Protein AF-A0AAV8UJB9-F1 (afdb_monomer_lite)

Organism: NCBI:txid101924

Sequence (123 aa):
MGLFEPPPVVYYYLSQEDKRDPYRKQGPYNLETLALMYKEELITHTTLIWTNDKIKVRGKIRKQRIPGWNPIGDMPEPWQNIFRPAVTRAPLRTTAQQNDPFQVVPQQPGEGAIEQPPSVPVA

Secondary structure (DSSP, 8-state):
----PPPPP-EEEEE--BTTB--EEEEEE-HHHHHHHHHTTSS-TT-EEEE--EEE-TT-SSEEEPPS-EEGGGS-HHHHHHHHHHHHHSPPGGGTT---S--------------PPPPPPP-

Foldseek 3Di:
DDPPDDDDKFKWWWDQDDPVDRTDIDDRDHLLVVLQCDLVVVAHQQIWMAIQDFFDAPPDPGTHHDPDTDRNVPDGPRVCVVNVVSNVPRDHCVVVVVPPVPPPPPPDDDDDDDDDDDDDDDD

Radius of gyration: 26.39 Å; chains: 1; bounding box: 50×34×89 Å

Structure (mmCIF, N/CA/C/O backbone):
data_AF-A0AAV8UJB9-F1
#
_entry.id   AF-A0AAV8UJB9-F1
#
loop_
_atom_site.group_PDB
_atom_site.id
_atom_site.type_symbol
_atom_site.label_atom_id
_atom_site.label_alt_id
_atom_site.label_comp_id
_atom_site.label_asym_id
_atom_site.label_entity_id
_atom_site.label_seq_id
_atom_site.pdbx_PDB_ins_code
_atom_site.Cartn_x
_atom_site.Cartn_y
_atom_site.Cartn_z
_atom_site.occupancy
_atom_site.B_iso_or_equiv
_atom_site.auth_seq_id
_atom_site.auth_comp_id
_atom_site.auth_asym_id
_atom_site.auth_atom_id
_atom_site.pdbx_PDB_model_num
ATOM 1 N N . MET A 1 1 ? 29.242 17.212 -10.508 1.00 47.84 1 MET A N 1
ATOM 2 C CA . MET A 1 1 ? 28.260 16.192 -10.934 1.00 47.84 1 MET A CA 1
ATOM 3 C C . MET A 1 1 ? 27.302 15.988 -9.774 1.00 47.84 1 MET A C 1
ATOM 5 O O . MET A 1 1 ? 27.732 15.473 -8.753 1.00 47.84 1 MET A O 1
ATOM 9 N N . GLY A 1 2 ? 26.078 16.513 -9.856 1.00 50.34 2 GLY A N 1
ATOM 10 C CA . GLY A 1 2 ? 25.111 16.392 -8.763 1.00 50.34 2 GLY A CA 1
ATOM 11 C C . GLY A 1 2 ? 24.641 14.947 -8.638 1.00 50.34 2 GLY A C 1
ATOM 12 O O . GLY A 1 2 ? 24.163 14.377 -9.618 1.00 50.34 2 GLY A O 1
ATOM 13 N N . LEU A 1 3 ? 24.806 14.356 -7.455 1.00 57.41 3 LEU A N 1
ATOM 14 C CA . LEU A 1 3 ? 24.167 13.096 -7.094 1.00 57.41 3 LEU A CA 1
ATOM 15 C C . LEU A 1 3 ? 22.660 13.352 -7.074 1.00 57.41 3 LEU A C 1
ATOM 17 O O . LEU A 1 3 ? 22.122 13.916 -6.128 1.00 57.41 3 LEU A O 1
ATOM 21 N N . PHE A 1 4 ? 21.995 13.025 -8.179 1.00 62.19 4 PHE A N 1
ATOM 22 C CA . PHE A 1 4 ? 20.548 13.102 -8.275 1.00 62.19 4 PHE A CA 1
ATOM 23 C C . PHE A 1 4 ? 19.993 11.911 -7.491 1.00 62.19 4 PHE A C 1
ATOM 25 O O . PHE A 1 4 ? 19.860 10.810 -8.031 1.00 62.19 4 PHE A O 1
ATOM 32 N N . GLU A 1 5 ? 19.754 12.100 -6.194 1.00 64.12 5 GLU A N 1
ATOM 33 C CA . GLU A 1 5 ? 19.054 11.095 -5.405 1.00 64.12 5 GLU A CA 1
ATOM 34 C C . GLU A 1 5 ? 17.662 10.882 -6.015 1.00 64.12 5 GLU A C 1
ATOM 36 O O . GLU A 1 5 ? 16.933 11.849 -6.273 1.00 64.12 5 GLU A O 1
ATOM 41 N N . PRO A 1 6 ? 17.282 9.632 -6.325 1.00 65.31 6 PRO A N 1
ATOM 42 C CA . PRO A 1 6 ? 15.946 9.363 -6.816 1.00 65.31 6 PRO A CA 1
ATOM 43 C C . PRO A 1 6 ? 14.926 9.750 -5.734 1.00 65.31 6 PRO A C 1
ATOM 45 O O . PRO A 1 6 ? 15.156 9.477 -4.556 1.00 65.31 6 PRO A O 1
ATOM 48 N N . PRO A 1 7 ? 13.786 10.360 -6.111 1.00 74.19 7 PRO A N 1
ATOM 49 C CA . PRO A 1 7 ? 12.771 10.748 -5.144 1.00 74.19 7 PRO A CA 1
ATOM 50 C C . PRO A 1 7 ? 12.273 9.520 -4.366 1.00 74.19 7 PRO A C 1
ATOM 52 O O . PRO A 1 7 ? 12.167 8.435 -4.954 1.00 74.19 7 PRO A O 1
ATOM 55 N N . PRO A 1 8 ? 11.935 9.678 -3.074 1.00 82.94 8 PRO A N 1
ATOM 56 C CA . PRO A 1 8 ? 11.490 8.568 -2.247 1.00 82.94 8 PRO A CA 1
ATOM 57 C C . PRO A 1 8 ? 10.209 7.938 -2.806 1.00 82.94 8 PRO A C 1
ATOM 59 O O . PRO A 1 8 ? 9.345 8.610 -3.386 1.00 82.94 8 PRO A O 1
ATOM 62 N N . VAL A 1 9 ? 10.088 6.623 -2.626 1.00 86.62 9 VAL A N 1
ATOM 63 C CA . VAL A 1 9 ? 8.862 5.894 -2.959 1.00 86.62 9 VAL A CA 1
ATOM 64 C C . VAL A 1 9 ? 7.809 6.199 -1.898 1.00 86.62 9 VAL A C 1
ATOM 66 O O . VAL A 1 9 ? 8.060 6.041 -0.705 1.00 86.62 9 VAL A O 1
ATOM 69 N N . VAL A 1 10 ? 6.632 6.631 -2.339 1.00 91.25 10 VAL A N 1
ATOM 70 C CA . VAL A 1 10 ? 5.512 7.029 -1.488 1.00 91.25 10 VAL A CA 1
ATOM 71 C C . VAL A 1 10 ? 4.224 6.337 -1.912 1.00 91.25 10 VAL A C 1
ATOM 73 O O . VAL A 1 10 ? 4.008 6.022 -3.087 1.00 91.25 10 VAL A O 1
ATOM 76 N N . TYR A 1 11 ? 3.355 6.140 -0.932 1.00 91.31 11 TYR A N 1
ATOM 77 C CA . TYR A 1 11 ? 2.066 5.484 -1.051 1.00 91.31 11 TYR A CA 1
ATOM 78 C C . TYR A 1 11 ? 0.971 6.403 -0.528 1.00 91.31 11 TYR A C 1
ATOM 80 O O . TYR A 1 11 ? 1.153 7.106 0.465 1.00 91.31 11 TYR A O 1
ATOM 88 N N . TYR A 1 12 ? -0.172 6.389 -1.194 1.00 93.12 12 TYR A N 1
ATOM 89 C CA . TYR A 1 12 ? -1.387 7.054 -0.746 1.00 93.12 12 TYR A CA 1
ATOM 90 C C . TYR A 1 12 ? -2.524 6.047 -0.776 1.00 93.12 12 TYR A C 1
ATOM 92 O O . TYR A 1 12 ? -2.508 5.149 -1.618 1.00 93.12 12 TYR A O 1
ATOM 100 N N . TYR A 1 13 ? -3.520 6.222 0.083 1.00 93.19 13 TYR A N 1
ATOM 101 C CA . TYR A 1 13 ? -4.759 5.452 0.028 1.00 93.19 13 TYR A CA 1
ATOM 102 C C . TYR A 1 13 ? -5.980 6.375 0.056 1.00 93.19 13 TYR A C 1
ATOM 104 O O . TYR A 1 13 ? -5.865 7.546 0.423 1.00 93.19 13 TYR A O 1
ATOM 112 N N . LEU A 1 14 ? -7.136 5.871 -0.371 1.00 90.44 14 LEU A N 1
ATOM 113 C CA . LEU A 1 14 ? -8.411 6.584 -0.271 1.00 90.44 14 LEU A CA 1
ATOM 114 C C . LEU A 1 14 ? -9.208 6.062 0.931 1.00 90.44 14 LEU A C 1
ATOM 116 O O . LEU A 1 14 ? -9.541 4.877 0.970 1.00 90.44 14 LEU A O 1
ATOM 120 N N . SER A 1 15 ? -9.521 6.931 1.896 1.00 86.62 15 SER A N 1
ATOM 121 C CA . SER A 1 15 ? -10.443 6.632 2.999 1.00 86.62 15 SER A CA 1
ATOM 122 C C . SER A 1 15 ? -11.869 7.029 2.627 1.00 86.62 15 SER A C 1
ATOM 124 O O . SER A 1 15 ? -12.083 8.109 2.073 1.00 86.62 15 SER A O 1
ATOM 126 N N . GLN A 1 16 ? -12.843 6.186 2.969 1.00 74.56 16 GLN A N 1
ATOM 127 C CA . GLN A 1 16 ? -14.261 6.540 2.890 1.00 74.56 16 GLN A CA 1
ATOM 128 C C . GLN A 1 16 ? -14.657 7.204 4.213 1.00 74.56 16 GLN A C 1
ATOM 130 O O . GLN A 1 16 ? -14.767 6.515 5.222 1.00 74.56 16 GLN A O 1
ATOM 135 N N . GLU A 1 17 ? -14.792 8.533 4.231 1.00 66.38 17 GLU A N 1
ATOM 136 C CA . GLU A 1 17 ? -15.209 9.269 5.437 1.00 66.38 17 GLU A CA 1
ATOM 137 C C . GLU A 1 17 ? -16.722 9.529 5.465 1.00 66.38 17 GLU A C 1
ATOM 139 O O . GLU A 1 17 ? -17.313 9.389 6.530 1.00 66.38 17 GLU A O 1
ATOM 144 N N . ASP A 1 18 ? -17.376 9.868 4.339 1.00 55.56 18 ASP A N 1
ATOM 145 C CA . ASP A 1 18 ? -18.812 10.186 4.360 1.00 55.56 18 ASP A CA 1
ATOM 146 C C . ASP A 1 18 ? -19.504 10.201 2.978 1.00 55.56 18 ASP A C 1
ATOM 148 O O . ASP A 1 18 ? -18.864 10.269 1.929 1.00 55.56 18 ASP A O 1
ATOM 152 N N . LYS A 1 19 ? -20.846 10.201 2.960 1.00 61.22 19 LYS A N 1
ATOM 153 C CA . LYS A 1 19 ? -21.679 10.137 1.731 1.00 61.22 19 LYS A CA 1
ATOM 154 C C . LYS A 1 19 ? -21.548 11.348 0.792 1.00 61.22 19 LYS A C 1
ATOM 156 O O . LYS A 1 19 ? -22.022 11.282 -0.340 1.00 61.22 19 LYS A O 1
ATOM 161 N N . ARG A 1 20 ? -20.981 12.467 1.259 1.00 65.25 20 ARG A N 1
ATOM 162 C CA . ARG A 1 20 ? -20.853 13.720 0.486 1.00 65.25 20 ARG A CA 1
ATOM 163 C C . ARG A 1 20 ? -19.530 13.861 -0.258 1.00 65.25 20 ARG A C 1
ATOM 165 O O . ARG A 1 20 ? -19.513 14.517 -1.293 1.00 65.25 20 ARG A O 1
ATOM 172 N N . ASP A 1 21 ? -18.468 13.250 0.250 1.00 61.00 21 ASP A N 1
ATOM 173 C CA . ASP A 1 21 ? -17.171 13.196 -0.416 1.00 61.00 21 ASP A CA 1
ATOM 174 C C . ASP A 1 21 ? -16.627 11.774 -0.239 1.00 61.00 21 ASP A C 1
ATOM 176 O O . ASP A 1 21 ? -16.101 11.431 0.825 1.00 61.00 21 ASP A O 1
ATOM 180 N N . PRO A 1 22 ? -16.860 10.889 -1.223 1.00 66.88 22 PRO A N 1
ATOM 181 C CA . PRO A 1 22 ? -16.715 9.456 -1.007 1.00 66.88 22 PRO A CA 1
ATOM 182 C C . PRO A 1 22 ? -15.262 9.034 -0.766 1.00 66.88 22 PRO A C 1
ATOM 184 O O . PRO A 1 22 ? -15.038 7.929 -0.273 1.00 66.88 22 PRO A O 1
ATOM 187 N N . TYR A 1 23 ? -14.279 9.879 -1.100 1.00 77.44 23 TYR A N 1
ATOM 188 C CA . TYR A 1 23 ? -12.871 9.506 -1.045 1.00 77.44 23 TYR A CA 1
ATOM 189 C C . TYR A 1 23 ? -11.970 10.657 -0.604 1.00 77.44 23 TYR A C 1
ATOM 191 O O . TYR A 1 23 ? -11.661 11.562 -1.380 1.00 77.44 23 TYR A O 1
ATOM 199 N N . ARG A 1 24 ? -11.419 10.551 0.606 1.00 85.12 24 ARG A N 1
ATOM 200 C CA . ARG A 1 24 ? -10.323 11.414 1.050 1.00 85.12 24 ARG A CA 1
ATOM 201 C C . ARG A 1 24 ? -8.981 10.741 0.808 1.00 85.12 24 ARG A C 1
ATOM 203 O O . ARG A 1 24 ? -8.745 9.610 1.225 1.00 85.12 24 ARG A O 1
ATOM 210 N N . LYS A 1 25 ? -8.075 11.458 0.144 1.00 90.38 25 LYS A N 1
ATOM 211 C CA . LYS A 1 25 ? -6.695 11.016 -0.079 1.00 90.38 25 LYS A CA 1
ATOM 212 C C . LYS A 1 25 ? -5.874 11.149 1.204 1.00 90.38 25 LYS A C 1
ATOM 214 O O . LYS A 1 25 ? -5.698 12.255 1.704 1.00 90.38 25 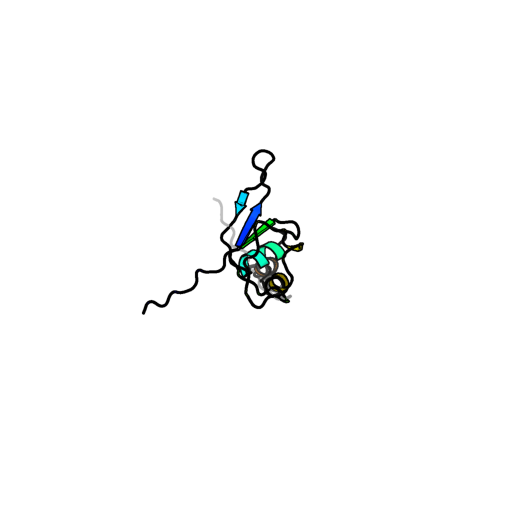LYS A O 1
ATOM 219 N N . GLN A 1 26 ? -5.314 10.035 1.663 1.00 90.94 26 GLN A N 1
ATOM 220 C CA . GLN A 1 26 ? -4.449 9.939 2.838 1.00 90.94 26 GLN A CA 1
ATOM 221 C C . GLN A 1 26 ? -3.010 9.607 2.415 1.00 90.94 26 GLN A C 1
ATOM 223 O O . GLN A 1 26 ? -2.798 8.758 1.544 1.00 90.94 26 GLN A O 1
ATOM 228 N N . GLY A 1 27 ? -2.018 10.281 3.004 1.00 89.62 27 GLY A N 1
ATOM 229 C CA . GLY A 1 27 ? -0.584 10.108 2.719 1.00 89.62 27 GLY A CA 1
ATOM 230 C C . GLY A 1 27 ? 0.159 11.437 2.524 1.00 89.62 27 GLY A C 1
ATOM 231 O O . GLY A 1 27 ? -0.432 12.497 2.734 1.00 89.62 27 GLY A O 1
ATOM 232 N N . PRO A 1 28 ? 1.434 11.419 2.088 1.00 92.19 28 PRO A N 1
ATOM 233 C CA . PRO A 1 28 ? 2.221 10.255 1.665 1.00 92.19 28 PRO A CA 1
ATOM 234 C C . PRO A 1 28 ? 2.687 9.366 2.825 1.00 92.19 28 PRO A C 1
ATOM 236 O O . PRO A 1 28 ? 3.098 9.859 3.869 1.00 92.19 28 PRO A O 1
ATOM 239 N N . TYR A 1 29 ? 2.710 8.056 2.595 1.00 92.69 29 TYR A N 1
ATOM 240 C CA . TYR A 1 29 ? 3.255 7.048 3.505 1.00 92.69 29 TYR A CA 1
ATOM 241 C C . TYR A 1 29 ? 4.400 6.279 2.849 1.00 92.69 29 TYR A C 1
ATOM 243 O O . TYR A 1 29 ? 4.471 6.182 1.623 1.00 92.69 29 TYR A O 1
ATOM 251 N N . ASN A 1 30 ? 5.291 5.706 3.655 1.00 91.44 30 ASN A N 1
ATOM 252 C CA . ASN A 1 30 ? 6.256 4.718 3.175 1.00 91.44 30 ASN A CA 1
ATOM 253 C C . ASN A 1 30 ? 5.619 3.308 3.164 1.00 91.44 30 ASN A C 1
ATOM 255 O O . ASN A 1 30 ? 4.495 3.117 3.637 1.00 91.44 30 ASN A O 1
ATOM 259 N N . LEU A 1 31 ? 6.329 2.320 2.608 1.00 90.00 31 LEU A N 1
ATOM 260 C CA . LEU A 1 31 ? 5.825 0.945 2.509 1.00 90.00 31 LEU A CA 1
ATOM 261 C C . LEU A 1 31 ? 5.530 0.332 3.887 1.00 90.00 31 LEU A C 1
ATOM 263 O O . LEU A 1 31 ? 4.537 -0.373 4.032 1.00 90.00 31 LEU A O 1
ATOM 267 N N . GLU A 1 32 ? 6.365 0.607 4.890 1.00 89.88 32 GLU A N 1
ATOM 268 C CA . GLU A 1 32 ? 6.227 0.028 6.231 1.00 89.88 32 GLU A CA 1
ATOM 269 C C . GLU A 1 32 ? 5.028 0.594 6.991 1.00 89.88 32 GLU A C 1
ATOM 271 O O . GLU A 1 32 ? 4.289 -0.158 7.614 1.00 89.88 32 GLU A O 1
ATOM 276 N N . THR A 1 33 ? 4.778 1.900 6.890 1.00 91.62 33 THR A N 1
ATOM 277 C CA . THR A 1 33 ? 3.596 2.550 7.461 1.00 91.62 33 THR A CA 1
ATOM 278 C C . THR A 1 33 ? 2.323 2.031 6.802 1.00 91.62 33 THR A C 1
ATOM 280 O O . THR A 1 33 ? 1.361 1.727 7.501 1.00 91.62 33 THR A O 1
ATOM 283 N N . LEU A 1 34 ? 2.318 1.871 5.474 1.00 91.94 34 LEU A N 1
ATOM 284 C CA . LEU A 1 34 ? 1.174 1.293 4.766 1.00 91.94 34 LEU A CA 1
ATOM 285 C C . LEU A 1 34 ? 0.934 -0.165 5.193 1.00 91.94 34 LEU A C 1
ATOM 287 O O . LEU A 1 34 ? -0.199 -0.572 5.431 1.00 91.94 34 LEU A O 1
ATOM 291 N N . ALA A 1 35 ? 2.007 -0.946 5.316 1.00 92.44 35 ALA A N 1
ATOM 292 C CA . ALA A 1 35 ? 1.947 -2.331 5.758 1.00 92.44 35 ALA A CA 1
ATOM 293 C C . ALA A 1 35 ? 1.457 -2.460 7.208 1.00 92.44 35 ALA A C 1
ATOM 295 O O . ALA A 1 35 ? 0.669 -3.355 7.508 1.00 92.44 35 ALA A O 1
ATOM 296 N N . LEU A 1 36 ? 1.875 -1.546 8.087 1.00 91.38 36 LEU A N 1
ATOM 297 C CA . LEU A 1 36 ? 1.386 -1.453 9.457 1.00 91.38 36 LEU A CA 1
ATOM 298 C C . LEU A 1 36 ? -0.117 -1.161 9.487 1.00 91.38 36 LEU A C 1
ATOM 300 O O . LEU A 1 36 ? -0.849 -1.901 10.128 1.00 91.38 36 LEU A O 1
ATOM 304 N N . MET A 1 37 ? -0.590 -0.158 8.742 1.00 91.81 37 MET A N 1
ATOM 305 C CA . MET A 1 37 ? -2.022 0.167 8.665 1.00 91.81 37 MET A CA 1
ATOM 306 C C . MET A 1 37 ? -2.860 -1.012 8.164 1.00 91.81 37 MET A C 1
ATOM 308 O O . MET A 1 37 ? -3.968 -1.226 8.645 1.00 91.81 37 MET A O 1
ATOM 312 N N . TYR A 1 38 ? -2.335 -1.784 7.208 1.00 92.06 38 TYR A N 1
ATOM 313 C CA . TYR A 1 38 ? -2.999 -2.992 6.719 1.00 92.06 38 TYR A CA 1
ATOM 314 C C . TYR A 1 38 ? -3.037 -4.091 7.784 1.00 92.06 38 TYR A C 1
ATOM 316 O O . TYR A 1 38 ? -4.045 -4.770 7.946 1.00 92.06 38 TYR A O 1
ATOM 324 N N . LYS A 1 39 ? -1.944 -4.250 8.538 1.00 90.44 39 LYS A N 1
ATOM 325 C CA . LYS A 1 39 ? -1.855 -5.197 9.653 1.00 90.44 39 LYS A CA 1
ATOM 326 C C . LYS A 1 39 ? -2.792 -4.835 10.808 1.00 90.44 39 LYS A C 1
ATOM 328 O O . LYS A 1 39 ? -3.309 -5.727 11.465 1.00 90.44 39 LYS A O 1
ATOM 333 N N . GLU A 1 40 ? -2.985 -3.542 11.049 1.00 89.19 40 GLU A N 1
ATOM 334 C CA . GLU A 1 40 ? -3.900 -2.990 12.055 1.00 89.19 40 GLU A CA 1
ATOM 335 C C . GLU A 1 40 ? -5.353 -2.903 11.562 1.00 89.19 40 GLU A C 1
ATOM 337 O O . GLU A 1 40 ? -6.189 -2.320 12.244 1.00 89.19 40 GLU A O 1
ATOM 342 N N . GLU A 1 41 ? -5.657 -3.447 10.377 1.00 89.50 41 GLU A N 1
ATOM 343 C CA . GLU A 1 41 ? -6.996 -3.455 9.768 1.00 89.50 41 GLU A CA 1
ATOM 344 C C . GLU A 1 41 ? -7.600 -2.054 9.524 1.00 89.50 41 GLU A C 1
ATOM 346 O O . GLU A 1 41 ? -8.780 -1.925 9.204 1.00 89.50 41 GLU A O 1
ATOM 351 N N . LEU A 1 42 ? -6.786 -0.992 9.589 1.00 88.38 42 LEU A N 1
ATOM 352 C CA . LEU A 1 42 ? -7.184 0.379 9.236 1.00 88.38 42 LEU A CA 1
ATOM 353 C C . LEU A 1 42 ? -7.432 0.528 7.731 1.00 88.38 42 LEU A C 1
ATOM 355 O O . LEU A 1 42 ? -8.214 1.371 7.291 1.00 88.38 42 LEU A O 1
ATOM 359 N N . ILE A 1 43 ? -6.737 -0.287 6.940 1.00 91.12 43 ILE A N 1
ATOM 360 C CA . ILE A 1 43 ? -6.945 -0.446 5.504 1.00 91.12 43 ILE A CA 1
ATOM 361 C C . ILE A 1 43 ? -7.064 -1.936 5.187 1.00 91.12 43 ILE A C 1
ATOM 363 O O . ILE A 1 43 ? -6.450 -2.775 5.841 1.00 91.12 43 ILE A O 1
ATOM 367 N N . THR A 1 44 ? -7.842 -2.274 4.167 1.00 90.94 44 THR A N 1
ATOM 368 C CA . THR A 1 44 ? -8.171 -3.659 3.818 1.00 90.94 44 THR A CA 1
ATOM 369 C C . THR A 1 44 ? -7.724 -3.987 2.397 1.00 90.94 44 THR A C 1
ATOM 371 O O . THR A 1 44 ? -7.224 -3.144 1.654 1.00 90.94 44 THR A O 1
ATOM 374 N N . HIS A 1 45 ? -7.917 -5.239 1.977 1.00 92.25 45 HIS A N 1
ATOM 375 C CA . HIS A 1 45 ? -7.595 -5.676 0.617 1.00 92.25 45 HIS A CA 1
ATOM 376 C C . HIS A 1 45 ? -8.362 -4.899 -0.471 1.00 92.25 45 HIS A C 1
ATOM 378 O O . HIS A 1 45 ? -7.873 -4.799 -1.594 1.00 92.25 45 HIS A O 1
ATOM 384 N N . THR A 1 46 ? -9.521 -4.316 -0.146 1.00 91.31 46 THR A N 1
ATOM 385 C CA . THR A 1 46 ? -10.318 -3.498 -1.073 1.00 91.31 46 THR A CA 1
ATOM 386 C C . THR A 1 46 ? -9.922 -2.022 -1.071 1.00 91.31 46 THR A C 1
ATOM 388 O O . THR A 1 46 ? -10.406 -1.265 -1.911 1.00 91.31 46 THR A O 1
ATOM 391 N N . THR A 1 47 ? -9.068 -1.578 -0.142 1.00 91.06 47 THR A N 1
ATOM 392 C CA . THR A 1 47 ? -8.637 -0.179 -0.077 1.00 91.06 47 THR A CA 1
ATOM 393 C C . THR A 1 47 ? -7.842 0.188 -1.325 1.00 91.06 47 THR A C 1
ATOM 395 O O . THR A 1 47 ? -6.874 -0.482 -1.684 1.00 91.06 47 THR A O 1
ATOM 398 N N . LEU A 1 48 ? -8.246 1.281 -1.977 1.00 92.19 48 LEU A N 1
ATOM 3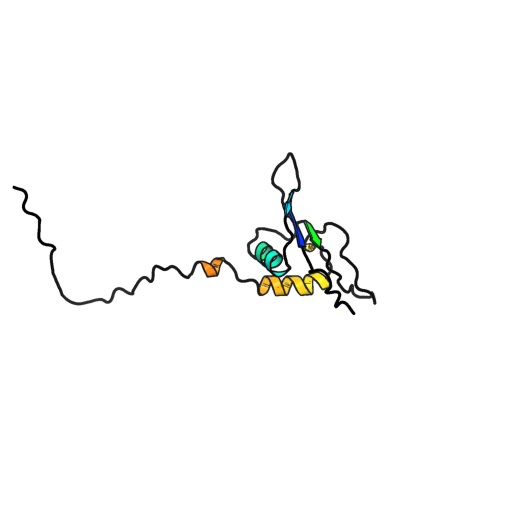99 C CA . LEU A 1 48 ? -7.577 1.808 -3.160 1.00 92.19 48 LEU A CA 1
ATOM 400 C C . LEU A 1 48 ? -6.291 2.529 -2.769 1.00 92.19 48 LEU A C 1
ATOM 402 O O . LEU A 1 48 ? -6.331 3.487 -1.994 1.00 92.19 48 LEU A O 1
ATOM 406 N N . ILE A 1 49 ? -5.172 2.108 -3.355 1.00 93.19 49 ILE A N 1
ATOM 407 C CA . ILE A 1 49 ? -3.856 2.706 -3.157 1.00 93.19 49 ILE A CA 1
ATOM 408 C C . ILE A 1 49 ? -3.253 3.216 -4.463 1.00 93.19 49 ILE A C 1
ATOM 410 O O . ILE A 1 49 ? -3.483 2.676 -5.545 1.00 93.19 49 ILE A O 1
ATOM 414 N N . TRP A 1 50 ? -2.448 4.266 -4.350 1.00 92.81 50 TRP A N 1
ATOM 415 C CA . TRP A 1 50 ? -1.633 4.811 -5.430 1.00 92.81 50 TRP A CA 1
ATOM 416 C C . TRP A 1 50 ? -0.181 4.900 -4.976 1.00 92.81 50 TRP A C 1
ATOM 418 O O . TRP A 1 50 ? 0.100 5.250 -3.827 1.00 92.81 50 TRP A O 1
ATOM 428 N N . THR A 1 51 ? 0.756 4.633 -5.884 1.00 89.69 51 THR A N 1
ATOM 429 C CA . THR A 1 51 ? 2.189 4.739 -5.604 1.00 89.69 51 THR A CA 1
ATOM 430 C C . THR A 1 51 ? 2.976 5.266 -6.798 1.00 89.69 51 THR A C 1
ATOM 432 O O . THR A 1 51 ? 2.626 5.030 -7.954 1.00 89.69 51 THR A O 1
ATOM 435 N N . ASN A 1 52 ? 4.079 5.964 -6.519 1.00 87.25 52 ASN A N 1
ATOM 436 C CA . ASN A 1 52 ? 5.074 6.329 -7.528 1.00 87.25 52 ASN A CA 1
ATOM 437 C C . ASN A 1 52 ? 6.110 5.211 -7.782 1.00 87.25 52 ASN A C 1
ATOM 439 O O . ASN A 1 52 ? 7.027 5.427 -8.588 1.00 87.25 52 ASN A O 1
ATOM 443 N N . ASP A 1 53 ? 5.970 4.052 -7.125 1.00 83.69 53 ASP A N 1
ATOM 444 C CA . ASP A 1 53 ? 6.888 2.922 -7.239 1.00 83.69 53 ASP A CA 1
ATOM 445 C C . ASP A 1 53 ? 6.973 2.384 -8.676 1.00 83.69 53 ASP A C 1
ATOM 447 O O . ASP A 1 53 ? 6.008 2.386 -9.449 1.00 83.69 53 ASP A O 1
ATOM 451 N N . LYS A 1 54 ? 8.165 1.918 -9.046 1.00 82.31 54 LYS A N 1
ATOM 452 C CA . LYS A 1 54 ? 8.461 1.302 -10.338 1.00 82.31 54 LYS A CA 1
ATOM 453 C C . LYS A 1 54 ? 8.841 -0.153 -10.109 1.00 82.31 54 LYS A C 1
ATOM 455 O O . LYS A 1 54 ? 10.005 -0.470 -9.858 1.00 82.31 54 LYS A O 1
ATOM 460 N N . ILE A 1 55 ? 7.885 -1.049 -10.305 1.00 81.06 55 ILE A N 1
ATOM 461 C CA . ILE A 1 55 ? 8.099 -2.486 -10.143 1.00 81.06 55 ILE A CA 1
ATOM 462 C C . ILE A 1 55 ? 8.470 -3.161 -11.467 1.00 81.06 55 ILE A C 1
ATOM 464 O O . ILE A 1 55 ? 8.103 -2.716 -12.560 1.00 81.06 55 ILE A O 1
ATOM 468 N N . LYS A 1 56 ? 9.217 -4.264 -11.387 1.00 73.94 56 LYS A N 1
ATOM 469 C CA . LYS A 1 56 ? 9.535 -5.095 -12.553 1.00 73.94 56 LYS A CA 1
ATOM 470 C C . LYS A 1 56 ? 8.406 -6.101 -12.767 1.00 73.94 56 LYS A C 1
ATOM 472 O O . LYS A 1 56 ? 8.300 -7.069 -12.026 1.00 73.94 56 LYS A O 1
ATOM 477 N N . VAL A 1 57 ? 7.574 -5.875 -13.779 1.00 69.25 57 VAL A N 1
ATOM 478 C CA . VAL A 1 57 ? 6.507 -6.814 -14.155 1.00 69.25 57 VAL A CA 1
ATOM 479 C C . VAL A 1 57 ? 7.124 -8.020 -14.868 1.00 69.25 57 VAL A C 1
ATOM 481 O O . VAL A 1 57 ? 7.967 -7.849 -15.752 1.00 69.25 57 VAL A O 1
ATOM 484 N N . ARG A 1 58 ? 6.732 -9.241 -14.481 1.00 63.19 58 ARG A N 1
ATOM 485 C CA . ARG A 1 58 ? 7.238 -10.483 -15.086 1.00 63.19 58 ARG A CA 1
ATOM 486 C C . ARG A 1 58 ? 6.990 -10.459 -16.601 1.00 63.19 58 ARG A C 1
ATOM 488 O O . ARG A 1 58 ? 5.912 -10.091 -17.050 1.00 63.19 58 ARG A O 1
ATOM 495 N N . GLY A 1 59 ? 8.019 -10.778 -17.385 1.00 64.06 59 GLY A N 1
ATOM 496 C CA . GLY A 1 59 ? 7.980 -10.696 -18.852 1.00 64.06 59 GLY A CA 1
ATOM 497 C C . GLY A 1 59 ? 8.318 -9.320 -19.445 1.00 64.06 59 GLY A C 1
ATOM 498 O O . GLY A 1 59 ? 8.509 -9.223 -20.654 1.00 64.06 59 GLY A O 1
ATOM 499 N N . LYS A 1 60 ? 8.471 -8.261 -18.634 1.00 61.41 60 LYS A N 1
ATOM 500 C CA . LYS A 1 60 ? 8.954 -6.952 -19.105 1.00 61.41 60 LYS A CA 1
ATOM 501 C C . LYS A 1 60 ? 10.395 -6.701 -18.663 1.00 61.41 60 LYS A C 1
ATOM 503 O O . LYS A 1 60 ? 10.750 -6.814 -17.492 1.00 61.41 60 LYS A O 1
ATOM 508 N N . ILE A 1 61 ? 11.229 -6.288 -19.618 1.00 67.31 61 ILE A N 1
ATOM 509 C CA . ILE A 1 61 ? 12.632 -5.904 -19.377 1.00 67.31 61 ILE A CA 1
ATOM 510 C C . ILE A 1 61 ? 12.709 -4.590 -18.574 1.00 67.31 61 ILE A C 1
ATOM 512 O O . ILE A 1 61 ? 13.677 -4.342 -17.859 1.00 67.31 61 ILE A O 1
ATOM 516 N N . ARG A 1 62 ? 11.666 -3.750 -18.645 1.00 67.88 62 ARG A N 1
ATOM 517 C CA . ARG A 1 62 ? 11.622 -2.415 -18.033 1.00 67.88 62 ARG A CA 1
ATOM 518 C C . ARG A 1 62 ? 10.714 -2.381 -16.801 1.00 67.88 62 ARG A C 1
ATOM 520 O O . ARG A 1 62 ? 9.616 -2.933 -16.827 1.00 67.88 62 ARG A O 1
ATOM 527 N N . LYS A 1 63 ? 11.155 -1.676 -15.751 1.00 76.00 63 LYS A N 1
ATOM 528 C CA . LYS A 1 63 ? 10.314 -1.339 -14.591 1.00 76.00 63 LYS A CA 1
ATOM 529 C C . LYS A 1 63 ? 9.178 -0.411 -15.037 1.00 76.00 63 LYS A C 1
ATOM 531 O O . LYS A 1 63 ? 9.430 0.537 -15.782 1.00 76.00 63 LYS A O 1
ATOM 536 N N . GLN A 1 64 ? 7.954 -0.670 -14.591 1.00 74.12 64 GLN A N 1
ATOM 537 C CA . GLN A 1 64 ? 6.777 0.145 -14.906 1.00 74.12 64 GLN A CA 1
ATOM 538 C C . GLN A 1 64 ? 6.165 0.713 -13.631 1.00 74.12 64 GLN A C 1
ATOM 540 O O . GLN A 1 64 ? 6.227 0.082 -12.578 1.00 74.12 64 GLN A O 1
ATOM 545 N N . ARG A 1 65 ? 5.600 1.921 -13.739 1.00 76.88 65 ARG A N 1
ATOM 546 C CA . ARG A 1 65 ? 4.771 2.482 -12.671 1.00 76.88 65 ARG A CA 1
ATOM 547 C C . ARG A 1 65 ? 3.460 1.719 -12.603 1.00 76.88 65 ARG A C 1
ATOM 549 O O . ARG A 1 65 ? 2.933 1.318 -13.640 1.00 76.88 65 ARG A O 1
ATOM 556 N N . ILE A 1 66 ? 2.946 1.565 -11.394 1.00 81.44 66 ILE A N 1
ATOM 557 C CA . ILE A 1 66 ? 1.616 1.006 -11.179 1.00 81.44 66 ILE A CA 1
ATOM 558 C C . ILE A 1 66 ? 0.601 2.092 -11.576 1.00 81.44 66 ILE A C 1
ATOM 560 O O . ILE A 1 66 ? 0.686 3.212 -11.068 1.00 81.44 66 ILE A O 1
ATOM 564 N N . PRO A 1 67 ? -0.280 1.836 -12.558 1.00 78.19 67 PRO A N 1
ATOM 565 C CA . PRO A 1 67 ? -1.147 2.872 -13.101 1.00 78.19 67 PRO A CA 1
ATOM 566 C C . PRO A 1 67 ? -2.338 3.138 -12.176 1.00 78.19 67 PRO A C 1
ATOM 568 O O . PRO A 1 67 ? -3.100 2.228 -11.885 1.00 78.19 67 PRO A O 1
ATOM 571 N N . GLY A 1 68 ? -2.550 4.397 -11.788 1.00 86.81 68 GLY A N 1
ATOM 572 C CA . GLY A 1 68 ? -3.782 4.825 -11.115 1.00 86.81 68 GLY A CA 1
ATOM 573 C C . GLY A 1 68 ? -3.970 4.282 -9.692 1.00 86.81 68 GLY A C 1
ATOM 574 O O . GLY A 1 68 ? -3.014 3.893 -9.024 1.00 86.81 68 GLY A O 1
ATOM 575 N N . TRP A 1 69 ? -5.217 4.342 -9.223 1.00 90.31 69 TRP A N 1
ATOM 576 C CA . TRP A 1 69 ? -5.649 3.843 -7.918 1.00 90.31 69 TRP A CA 1
ATOM 577 C C . TRP A 1 69 ? -6.081 2.383 -8.051 1.00 90.31 69 TRP A C 1
ATOM 579 O O . TRP A 1 69 ? -7.005 2.103 -8.810 1.00 90.31 69 TRP A O 1
ATOM 589 N N . ASN A 1 70 ? -5.433 1.468 -7.331 1.00 91.56 70 ASN A N 1
ATOM 590 C CA . ASN A 1 70 ? -5.725 0.033 -7.397 1.00 91.56 70 ASN A CA 1
ATOM 591 C C . ASN A 1 70 ? -6.016 -0.520 -6.000 1.00 91.56 70 ASN A C 1
ATOM 593 O O . ASN A 1 70 ? -5.341 -0.110 -5.052 1.00 91.56 70 ASN A O 1
ATOM 597 N N . PRO A 1 71 ? -6.970 -1.452 -5.847 1.00 92.31 71 PRO A N 1
ATOM 598 C CA . PRO A 1 71 ? -7.154 -2.175 -4.596 1.00 92.31 71 PRO A CA 1
ATOM 599 C C . PRO A 1 71 ? -5.869 -2.898 -4.187 1.00 92.31 71 PRO A C 1
ATOM 601 O O . PRO A 1 71 ? -5.183 -3.458 -5.043 1.00 92.31 71 PRO A O 1
ATOM 604 N N . ILE A 1 72 ? -5.559 -2.947 -2.888 1.00 91.75 72 ILE A N 1
ATOM 605 C CA . ILE A 1 72 ? -4.386 -3.676 -2.372 1.00 91.75 72 ILE A CA 1
ATOM 606 C C . ILE A 1 72 ? -4.383 -5.137 -2.841 1.00 91.75 72 ILE A C 1
ATOM 608 O O . ILE A 1 72 ? -3.323 -5.659 -3.174 1.00 91.75 72 ILE A O 1
ATOM 612 N N . GLY A 1 73 ? -5.544 -5.793 -2.898 1.00 89.38 73 GLY A N 1
ATOM 613 C CA . GLY A 1 73 ? -5.681 -7.174 -3.371 1.00 89.38 73 GLY A CA 1
ATOM 614 C C . GLY A 1 73 ? -5.352 -7.364 -4.854 1.00 89.38 73 GLY A C 1
ATOM 615 O O . GLY A 1 73 ? -4.796 -8.397 -5.220 1.00 89.38 73 GLY A O 1
ATOM 616 N N . ASP A 1 74 ? -5.603 -6.345 -5.677 1.00 90.94 74 ASP A N 1
ATOM 617 C CA . ASP A 1 74 ? -5.402 -6.381 -7.133 1.00 90.94 74 ASP A CA 1
ATOM 618 C C . ASP A 1 74 ? -4.018 -5.874 -7.554 1.00 90.94 74 ASP A C 1
ATOM 620 O O . ASP A 1 74 ? -3.673 -5.848 -8.740 1.00 90.94 74 ASP A O 1
ATOM 624 N N . MET A 1 75 ? -3.192 -5.462 -6.588 1.00 89.50 75 MET A N 1
ATOM 625 C CA . MET A 1 75 ? -1.840 -5.020 -6.882 1.00 89.50 75 MET A CA 1
ATOM 626 C C . MET A 1 75 ? -1.019 -6.156 -7.512 1.00 89.50 75 MET A C 1
ATOM 628 O O . MET A 1 75 ? -1.103 -7.311 -7.084 1.00 89.50 75 MET A O 1
ATOM 632 N N . PRO A 1 76 ? -0.166 -5.832 -8.496 1.00 88.25 76 PRO A N 1
ATOM 633 C CA . PRO A 1 76 ? 0.599 -6.817 -9.250 1.00 88.25 76 PRO A CA 1
ATOM 634 C C . PRO A 1 76 ? 1.554 -7.623 -8.358 1.00 88.25 76 PRO A C 1
ATOM 636 O O . PRO A 1 76 ? 2.142 -7.098 -7.413 1.00 88.25 76 PRO A O 1
ATOM 639 N N . GLU A 1 77 ? 1.779 -8.890 -8.717 1.00 87.62 77 GLU A N 1
ATOM 640 C CA . GLU A 1 77 ? 2.590 -9.854 -7.950 1.00 87.62 77 GLU A CA 1
ATOM 641 C C . GLU A 1 77 ? 3.955 -9.311 -7.463 1.00 87.62 77 GLU A C 1
ATOM 643 O O . GLU A 1 77 ? 4.279 -9.489 -6.289 1.00 87.62 77 GLU A O 1
ATOM 648 N N . PRO A 1 78 ? 4.753 -8.578 -8.271 1.00 87.69 78 PRO A N 1
ATOM 649 C CA . PRO A 1 78 ? 6.028 -8.032 -7.803 1.00 87.69 78 PRO A CA 1
ATOM 650 C C . PRO A 1 78 ? 5.878 -7.026 -6.656 1.00 87.69 78 PRO A C 1
ATOM 652 O O . PRO A 1 78 ? 6.785 -6.910 -5.836 1.00 87.69 78 PRO A O 1
ATOM 655 N N . TRP A 1 79 ? 4.753 -6.307 -6.593 1.00 89.50 79 TRP A N 1
ATOM 656 C CA . TRP A 1 79 ? 4.437 -5.435 -5.467 1.00 89.50 79 TRP A CA 1
ATOM 657 C C . TRP A 1 79 ? 3.976 -6.247 -4.249 1.00 89.50 79 TRP A C 1
ATOM 659 O O . TRP A 1 79 ? 4.431 -6.005 -3.135 1.00 89.50 79 TRP A O 1
ATOM 669 N N . GLN A 1 80 ? 3.154 -7.282 -4.447 1.00 89.69 80 GLN A N 1
ATOM 670 C CA . GLN A 1 80 ? 2.750 -8.187 -3.358 1.00 89.69 80 GLN A CA 1
ATOM 671 C C . GLN A 1 80 ? 3.961 -8.846 -2.681 1.00 89.69 80 GLN A C 1
ATOM 673 O O . GLN A 1 80 ? 3.994 -8.989 -1.460 1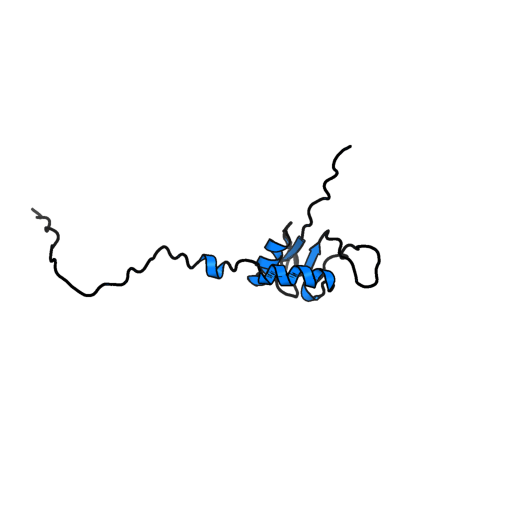.00 89.69 80 GLN A O 1
ATOM 678 N N . ASN A 1 81 ? 4.985 -9.192 -3.466 1.00 89.12 81 ASN A N 1
ATOM 679 C CA . ASN A 1 81 ? 6.222 -9.810 -2.986 1.00 89.12 81 ASN A CA 1
ATOM 680 C C . ASN A 1 81 ? 7.082 -8.880 -2.113 1.00 89.12 81 ASN A C 1
ATOM 682 O O . ASN A 1 81 ? 7.913 -9.379 -1.359 1.00 89.12 81 ASN A O 1
ATOM 686 N N . ILE A 1 82 ? 6.890 -7.557 -2.184 1.00 89.19 82 ILE A N 1
ATOM 687 C CA . ILE A 1 82 ? 7.527 -6.597 -1.263 1.00 89.19 82 ILE A CA 1
ATOM 688 C C . ILE A 1 82 ? 6.590 -6.196 -0.120 1.00 89.19 82 ILE A C 1
ATOM 690 O O . ILE A 1 82 ? 7.043 -6.011 1.007 1.00 89.19 82 ILE A O 1
ATOM 694 N N . PHE A 1 83 ? 5.286 -6.115 -0.383 1.00 89.94 83 PHE A N 1
ATOM 695 C CA . PHE A 1 83 ? 4.296 -5.677 0.592 1.00 89.94 83 PHE A CA 1
ATOM 696 C C . PHE A 1 83 ? 4.018 -6.737 1.660 1.00 89.94 83 PHE A C 1
ATOM 698 O O . PHE A 1 83 ? 4.080 -6.433 2.848 1.00 89.94 83 PHE A O 1
ATOM 705 N N . ARG A 1 84 ? 3.789 -8.001 1.276 1.00 88.50 84 ARG A N 1
ATOM 706 C CA . ARG A 1 84 ? 3.486 -9.079 2.237 1.00 88.50 84 ARG A CA 1
ATOM 707 C C . ARG A 1 84 ? 4.590 -9.263 3.287 1.00 88.50 84 ARG A C 1
ATOM 709 O O . ARG A 1 84 ? 4.256 -9.284 4.470 1.00 88.50 84 ARG A O 1
ATOM 716 N N . PRO A 1 85 ? 5.889 -9.326 2.928 1.00 89.12 85 PRO A N 1
ATOM 717 C CA . PRO A 1 85 ? 6.946 -9.392 3.935 1.00 89.12 85 PRO A CA 1
ATOM 718 C C . PRO A 1 85 ? 6.996 -8.158 4.843 1.00 89.12 85 PRO A C 1
ATOM 720 O O . PRO A 1 85 ? 7.301 -8.304 6.025 1.00 89.12 85 PRO A O 1
ATOM 723 N N . ALA A 1 86 ? 6.689 -6.963 4.324 1.00 88.44 86 ALA A N 1
ATOM 724 C CA . ALA A 1 86 ? 6.614 -5.747 5.133 1.00 88.44 86 ALA A CA 1
ATOM 725 C C . ALA A 1 86 ? 5.469 -5.824 6.159 1.00 88.44 86 ALA A C 1
ATOM 727 O O . ALA A 1 86 ? 5.679 -5.489 7.320 1.00 88.44 86 ALA A O 1
ATOM 728 N N . VAL A 1 87 ? 4.300 -6.353 5.777 1.00 88.56 87 VAL A N 1
ATOM 729 C CA . VAL A 1 87 ? 3.161 -6.583 6.692 1.00 88.56 87 VAL A CA 1
ATOM 730 C C . VAL A 1 87 ? 3.540 -7.581 7.786 1.00 88.56 87 VAL A C 1
ATOM 732 O O . VAL A 1 87 ? 3.315 -7.332 8.971 1.00 88.56 87 VAL A O 1
ATOM 735 N N . THR A 1 88 ? 4.180 -8.697 7.426 1.00 88.00 88 THR A N 1
ATOM 736 C CA . THR A 1 88 ? 4.631 -9.690 8.411 1.00 88.00 88 THR A CA 1
ATOM 737 C C . THR A 1 88 ? 5.606 -9.077 9.420 1.00 88.00 88 THR A C 1
ATOM 739 O O . THR A 1 88 ? 5.471 -9.318 10.620 1.00 88.00 88 THR A O 1
ATOM 742 N N . ARG A 1 89 ? 6.548 -8.247 8.951 1.00 84.62 89 ARG A N 1
ATOM 743 C CA . ARG A 1 89 ? 7.595 -7.616 9.774 1.00 84.62 89 ARG A CA 1
ATOM 744 C C . ARG A 1 89 ? 7.128 -6.403 10.574 1.00 84.62 89 ARG A C 1
ATOM 746 O O . ARG A 1 89 ? 7.762 -6.091 11.577 1.00 84.62 89 ARG A O 1
ATOM 753 N N . ALA A 1 90 ? 6.059 -5.726 10.155 1.00 80.38 90 ALA A N 1
ATOM 754 C CA . ALA A 1 90 ? 5.581 -4.524 10.828 1.00 80.38 90 ALA A CA 1
ATOM 755 C C . ALA A 1 90 ? 5.255 -4.822 12.308 1.00 80.38 90 ALA A C 1
ATOM 757 O O . ALA A 1 90 ? 4.575 -5.816 12.594 1.00 80.38 90 ALA A O 1
ATOM 758 N N . PRO A 1 91 ? 5.732 -4.007 13.263 1.00 74.06 91 PRO A N 1
ATOM 759 C CA . PRO A 1 91 ? 5.459 -4.227 14.679 1.00 74.06 91 PRO A CA 1
ATOM 760 C C . PRO A 1 91 ? 3.961 -4.041 14.943 1.00 74.06 91 PRO A C 1
ATOM 762 O O . PRO A 1 91 ? 3.410 -2.993 14.636 1.00 74.06 91 PRO A O 1
ATOM 765 N N . LEU A 1 92 ? 3.285 -5.046 15.502 1.00 66.12 92 LEU A N 1
ATOM 766 C CA . LEU A 1 92 ? 1.904 -4.880 15.963 1.00 66.12 92 LEU A CA 1
ATOM 767 C C . LEU A 1 92 ? 1.911 -3.892 17.134 1.00 66.12 92 LEU A C 1
ATOM 769 O O . LEU A 1 92 ? 2.557 -4.161 18.147 1.00 66.12 92 LEU A O 1
ATOM 773 N N . ARG A 1 93 ? 1.188 -2.768 17.050 1.00 55.59 93 ARG A N 1
ATOM 774 C CA . ARG A 1 93 ? 1.021 -1.900 18.231 1.00 55.59 93 ARG A CA 1
ATOM 775 C C . ARG A 1 93 ? 0.312 -2.613 19.380 1.00 55.59 93 ARG A C 1
ATOM 777 O O . ARG A 1 93 ? 0.512 -2.224 20.525 1.00 55.59 93 ARG A O 1
ATOM 784 N N . THR A 1 94 ? -0.410 -3.703 19.118 1.00 53.00 94 THR A N 1
ATOM 785 C CA . THR A 1 94 ? -0.984 -4.571 20.157 1.00 53.00 94 THR A CA 1
ATOM 786 C C . THR A 1 94 ? 0.058 -5.242 21.054 1.00 53.00 94 THR A C 1
ATOM 788 O O . THR A 1 94 ? -0.291 -5.653 22.152 1.00 53.00 94 THR A O 1
ATOM 791 N N . THR A 1 95 ? 1.340 -5.283 20.675 1.00 46.88 95 THR A N 1
ATOM 792 C CA . THR A 1 95 ? 2.438 -5.656 21.590 1.00 46.88 95 THR A CA 1
ATOM 793 C C . THR A 1 95 ? 3.203 -4.458 22.159 1.00 46.88 95 THR A C 1
ATOM 795 O O . THR A 1 95 ? 3.974 -4.623 23.100 1.00 46.88 95 THR A O 1
ATOM 798 N N . ALA A 1 96 ? 2.956 -3.236 21.677 1.00 46.41 96 ALA A N 1
ATOM 799 C CA . ALA A 1 96 ? 3.477 -2.002 22.278 1.00 46.41 96 ALA A CA 1
ATOM 800 C C . ALA A 1 96 ? 2.620 -1.490 23.457 1.00 46.41 96 ALA A C 1
ATOM 802 O O . ALA A 1 96 ? 2.972 -0.493 24.080 1.00 46.41 96 ALA A O 1
ATOM 803 N N . GLN A 1 97 ? 1.536 -2.197 23.794 1.00 44.44 97 GLN A N 1
ATOM 804 C CA . GLN A 1 97 ? 0.751 -2.015 25.019 1.00 44.44 97 GLN A CA 1
ATOM 805 C C . GLN A 1 97 ? 0.861 -3.222 25.970 1.00 44.44 97 GLN A C 1
ATOM 807 O O . GLN A 1 97 ? -0.034 -3.484 26.759 1.00 44.44 97 GLN A O 1
ATOM 812 N N . GLN A 1 98 ? 1.981 -3.951 25.907 1.00 42.69 98 GLN A N 1
ATOM 813 C CA . GLN A 1 98 ? 2.393 -4.901 26.948 1.00 42.69 98 GLN A CA 1
ATOM 814 C C . GLN A 1 98 ? 3.725 -4.482 27.599 1.00 42.69 98 GLN A C 1
ATOM 816 O O . GLN A 1 98 ? 4.502 -5.303 28.06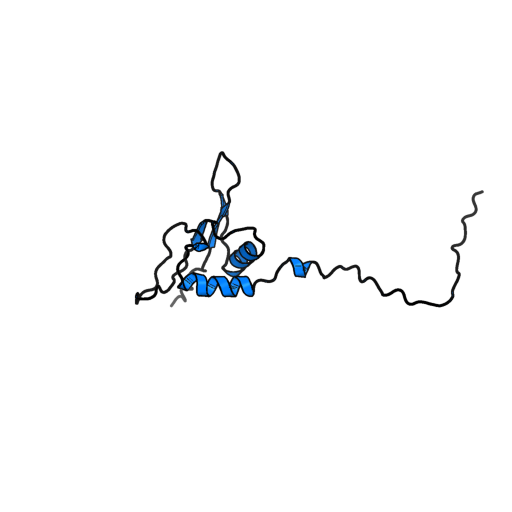8 1.00 42.69 98 GLN A O 1
ATOM 821 N N . ASN A 1 99 ? 3.986 -3.173 27.625 1.00 43.12 99 ASN A N 1
ATOM 822 C CA . ASN A 1 99 ? 4.674 -2.538 28.746 1.00 43.12 99 ASN A CA 1
ATOM 823 C C . ASN A 1 99 ? 3.607 -1.760 29.510 1.00 43.12 99 ASN A C 1
ATOM 825 O O . ASN A 1 99 ? 3.487 -0.541 29.423 1.00 43.12 99 ASN A O 1
ATOM 829 N N . ASP A 1 100 ? 2.765 -2.530 30.183 1.00 42.59 100 ASP A N 1
ATOM 830 C CA . ASP A 1 100 ? 2.012 -2.057 31.323 1.00 42.59 100 ASP A CA 1
ATOM 831 C C . ASP A 1 100 ? 3.048 -1.618 32.383 1.00 42.59 100 ASP A C 1
ATOM 833 O O . ASP A 1 100 ? 3.859 -2.449 32.800 1.00 42.59 100 ASP A O 1
ATOM 837 N N . PRO A 1 101 ? 3.115 -0.345 32.813 1.00 49.00 101 PRO A N 1
ATOM 838 C CA . PRO A 1 101 ? 3.926 0.030 33.969 1.00 49.00 101 PRO A CA 1
ATOM 839 C C . PRO A 1 101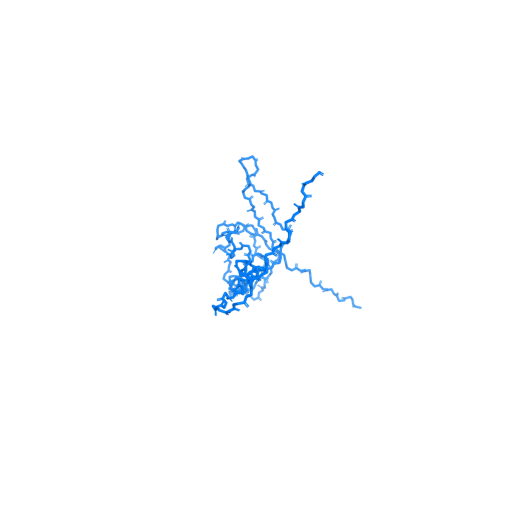 ? 3.337 -0.512 35.282 1.00 49.00 101 PRO A C 1
ATOM 841 O O . PRO A 1 101 ? 3.969 -0.370 36.329 1.00 49.00 101 PRO A O 1
ATOM 844 N N . PHE A 1 102 ? 2.183 -1.190 35.256 1.00 49.75 102 PHE A N 1
ATOM 845 C CA . PHE A 1 102 ? 1.781 -2.079 36.337 1.00 49.75 102 PHE A CA 1
ATOM 846 C C . PHE A 1 102 ? 2.542 -3.403 36.219 1.00 49.75 102 PHE A C 1
ATOM 848 O O . PHE A 1 102 ? 1.997 -4.451 35.872 1.00 49.75 102 PHE A O 1
ATOM 855 N N . GLN A 1 103 ? 3.8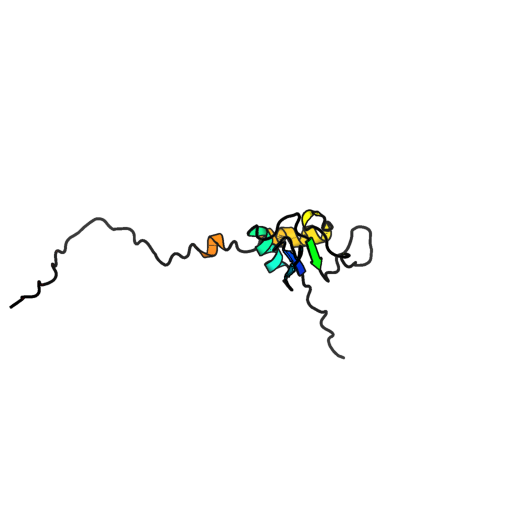26 -3.368 36.588 1.00 42.78 103 GLN A N 1
ATOM 856 C CA . GLN A 1 103 ? 4.427 -4.526 37.236 1.00 42.78 103 GLN A CA 1
ATOM 857 C C . GLN A 1 103 ? 3.565 -4.847 38.460 1.00 42.78 103 GLN A C 1
ATOM 859 O O . GLN A 1 103 ? 3.708 -4.259 39.531 1.00 42.78 103 GLN A O 1
ATOM 864 N N . VAL A 1 104 ? 2.641 -5.785 38.283 1.00 57.25 104 VAL A N 1
ATOM 865 C CA . VAL A 1 104 ? 2.045 -6.528 39.382 1.00 57.25 104 VAL A CA 1
ATOM 866 C C . VAL A 1 104 ? 3.188 -7.346 39.971 1.00 57.25 104 VAL A C 1
ATOM 868 O O . VAL A 1 104 ? 3.546 -8.410 39.468 1.00 57.25 104 VAL A O 1
ATOM 871 N N . VAL A 1 105 ? 3.832 -6.784 40.991 1.00 55.19 105 VAL A N 1
ATOM 872 C CA . VAL A 1 105 ? 4.772 -7.504 41.848 1.00 55.19 105 VAL A CA 1
ATOM 873 C C . VAL A 1 105 ? 4.042 -8.752 42.361 1.00 55.19 105 VAL A C 1
ATOM 875 O O . VAL A 1 105 ? 2.911 -8.621 42.841 1.00 55.19 105 VAL A O 1
ATOM 878 N N . PRO A 1 106 ? 4.621 -9.963 42.259 1.00 47.31 106 PRO A N 1
ATOM 879 C CA . PRO A 1 106 ? 4.027 -11.130 42.893 1.00 47.31 106 PRO A CA 1
ATOM 880 C C . PRO A 1 106 ? 3.922 -10.853 44.396 1.00 47.31 106 PRO A C 1
ATOM 882 O O . PRO A 1 106 ? 4.933 -10.589 45.045 1.00 47.31 106 PRO A O 1
ATOM 885 N N . GLN A 1 107 ? 2.703 -10.885 44.948 1.00 51.31 107 GLN A N 1
ATOM 886 C CA . GLN A 1 107 ? 2.512 -10.900 46.396 1.00 51.31 107 GLN A CA 1
ATOM 887 C C . GLN A 1 107 ? 3.256 -12.120 46.949 1.00 51.31 107 GLN A C 1
ATOM 889 O O . GLN A 1 107 ? 2.813 -13.258 46.785 1.00 51.31 107 GLN A O 1
ATOM 894 N N . GLN A 1 108 ? 4.412 -11.879 47.566 1.00 50.94 108 GLN A N 1
ATOM 895 C CA . GLN A 1 108 ? 5.057 -12.855 48.429 1.00 50.94 108 GLN A CA 1
ATOM 896 C C . GLN A 1 108 ? 4.129 -13.133 49.621 1.00 50.94 108 GLN A C 1
ATOM 898 O O . GLN A 1 108 ? 3.639 -12.185 50.240 1.00 50.94 108 GLN A O 1
ATOM 903 N N . PRO A 1 109 ? 3.872 -14.405 49.957 1.00 52.59 109 PRO A N 1
ATOM 904 C CA . PRO A 1 109 ? 3.180 -14.758 51.184 1.00 52.59 109 PRO A CA 1
ATOM 905 C C . PRO A 1 109 ? 4.160 -14.719 52.372 1.00 52.59 109 PRO A C 1
ATOM 907 O O . PRO A 1 109 ? 5.216 -15.340 52.301 1.00 52.59 109 PRO A O 1
ATOM 910 N N . GLY A 1 110 ? 3.768 -14.042 53.462 1.00 45.47 110 GLY A N 1
ATOM 911 C CA . GLY A 1 110 ? 4.462 -14.021 54.769 1.00 45.47 110 GLY A CA 1
ATOM 912 C C . GLY A 1 110 ? 5.657 -13.058 54.811 1.00 45.47 110 GLY A C 1
ATOM 913 O O . GLY A 1 110 ? 6.407 -12.967 53.855 1.00 45.47 110 GLY A O 1
ATOM 914 N N . GLU A 1 111 ? 5.917 -12.257 55.840 1.00 48.91 111 GLU A N 1
ATOM 915 C CA . GLU A 1 111 ? 5.600 -12.342 57.263 1.00 48.91 111 GLU A CA 1
ATOM 916 C C . GLU A 1 111 ? 5.758 -10.938 57.888 1.00 48.91 111 GLU A C 1
ATOM 918 O O . GLU A 1 111 ? 6.694 -10.218 57.560 1.00 48.91 111 GLU A O 1
ATOM 923 N N . GLY A 1 112 ? 4.847 -10.576 58.800 1.00 49.59 112 GLY A N 1
ATOM 924 C CA . GLY A 1 112 ? 5.082 -9.693 59.953 1.00 49.59 112 GLY A CA 1
ATOM 925 C C . GLY A 1 112 ? 5.659 -8.284 59.748 1.00 49.59 112 GLY A C 1
ATOM 926 O O . GLY A 1 112 ? 6.866 -8.106 59.787 1.00 49.59 112 GLY A O 1
ATOM 927 N N . ALA A 1 113 ? 4.794 -7.265 59.767 1.00 44.53 113 ALA A N 1
ATOM 928 C CA . ALA A 1 113 ? 4.965 -6.089 60.634 1.00 44.53 113 ALA A CA 1
ATOM 929 C C . ALA A 1 113 ? 3.675 -5.256 60.621 1.00 44.53 113 ALA A C 1
ATOM 931 O O . ALA A 1 113 ? 3.281 -4.682 59.610 1.00 44.53 113 ALA A O 1
ATOM 932 N N . ILE A 1 114 ? 2.993 -5.235 61.761 1.00 56.34 114 ILE A N 1
ATOM 933 C CA . ILE A 1 114 ? 1.893 -4.322 62.051 1.00 56.34 114 ILE A CA 1
ATOM 934 C C . ILE A 1 114 ? 2.541 -2.982 62.404 1.00 56.34 114 ILE A C 1
ATOM 936 O O . ILE A 1 114 ? 3.135 -2.883 63.470 1.00 56.34 114 ILE A O 1
ATOM 940 N N . GLU A 1 115 ? 2.393 -1.953 61.575 1.00 50.62 115 GLU A N 1
ATOM 941 C CA . GLU A 1 115 ? 2.515 -0.568 62.042 1.00 50.62 115 GLU A CA 1
ATOM 942 C C . GLU A 1 115 ? 1.303 0.225 61.543 1.00 50.62 115 GLU A C 1
ATOM 944 O O . GLU A 1 115 ? 1.161 0.559 60.368 1.00 50.62 115 GLU A O 1
ATOM 949 N N . GLN A 1 116 ? 0.359 0.433 62.463 1.00 54.91 116 GLN A N 1
ATOM 950 C CA . GLN A 1 116 ? -0.807 1.294 62.292 1.00 54.91 116 GLN A CA 1
ATOM 951 C C . GLN A 1 116 ? -0.359 2.759 62.117 1.00 54.91 116 GLN A C 1
ATOM 953 O O . GLN A 1 116 ? 0.559 3.190 62.813 1.00 54.91 116 GLN A O 1
ATOM 958 N N . PRO A 1 117 ? -1.021 3.570 61.273 1.00 60.19 117 PRO A N 1
ATOM 959 C CA . PRO A 1 117 ? -0.775 5.009 61.248 1.00 60.19 117 PRO A CA 1
ATOM 960 C C . PRO A 1 117 ? -1.300 5.671 62.541 1.00 60.19 117 PRO A C 1
ATOM 962 O O . PRO A 1 117 ? -2.402 5.332 62.988 1.00 60.19 117 PRO A O 1
ATOM 965 N N . PRO A 1 118 ? -0.571 6.627 63.156 1.00 62.25 118 PRO A N 1
ATOM 966 C CA . PRO A 1 118 ? -1.069 7.338 64.327 1.00 62.25 118 PRO A CA 1
ATOM 967 C C . PRO A 1 118 ? -2.301 8.177 63.963 1.00 62.25 118 PRO A C 1
ATOM 969 O O . PRO A 1 118 ? -2.285 8.991 63.040 1.00 62.25 118 PRO A O 1
ATOM 972 N N . SER A 1 119 ? -3.382 7.946 64.709 1.00 55.16 119 SER A N 1
ATOM 973 C CA . SER A 1 119 ? -4.638 8.690 64.624 1.00 55.16 119 SER A CA 1
ATOM 974 C C . SER A 1 119 ? -4.450 10.133 65.099 1.00 55.16 119 SER A C 1
ATOM 976 O O . SER A 1 119 ? -3.854 10.387 66.143 1.00 55.16 119 SER A O 1
ATOM 978 N N . VAL A 1 120 ? -4.980 11.076 64.324 1.00 61.31 120 VAL A N 1
ATOM 979 C CA . VAL A 1 120 ? -5.018 12.511 64.629 1.00 61.31 120 VAL A CA 1
ATOM 980 C C . VAL A 1 120 ? -5.923 12.752 65.848 1.00 61.31 120 VAL A C 1
ATOM 982 O O . VAL A 1 120 ? -7.060 12.275 65.827 1.00 61.31 120 VAL A O 1
ATOM 985 N N . PRO A 1 121 ? -5.510 13.494 66.892 1.00 59.78 121 PRO A N 1
ATOM 986 C CA . PRO A 1 121 ? -6.457 13.967 67.890 1.00 59.78 121 PRO A CA 1
ATOM 987 C C . PRO A 1 121 ? -7.200 15.198 67.354 1.00 59.78 121 PRO A C 1
ATOM 989 O O . PRO A 1 121 ? -6.604 16.241 67.093 1.00 59.78 121 PRO A O 1
ATOM 992 N N . VAL A 1 122 ? -8.516 15.059 67.197 1.00 43.53 122 VAL A N 1
ATOM 993 C CA . VAL A 1 122 ? -9.460 16.183 67.203 1.00 43.53 122 VAL A CA 1
ATOM 994 C C . VAL A 1 122 ? -9.598 16.673 68.645 1.00 43.53 122 VAL A C 1
ATOM 996 O O . VAL A 1 122 ? -9.946 15.884 69.526 1.00 43.53 122 VAL A O 1
ATOM 999 N N . ALA A 1 123 ? -9.348 17.965 68.856 1.00 50.50 123 ALA A N 1
ATOM 1000 C CA . ALA A 1 123 ? -9.827 18.775 69.974 1.00 50.50 123 ALA A CA 1
ATOM 1001 C C . ALA A 1 123 ? -10.041 20.208 69.473 1.00 50.50 123 ALA A C 1
ATOM 1003 O O . ALA A 1 123 ? -9.176 20.681 68.698 1.00 50.50 123 ALA A O 1
#

pLDDT: mean 74.42, std 17.27, range [42.59, 93.19]